Protein AF-A0A9E2PQH7-F1 (afdb_monomer_lite)

Radius of gyration: 32.7 Å; chains: 1; bounding box: 54×31×87 Å

Foldseek 3Di:
DFDDQAFPPPRDGDDRPDQADPPPRHHCQRGPPPVNVPPPDPPDDPDDDDPPVVCCVPPNDDPDPPVVVVVVVVVVVVVVVVVVVVVVVVD

Secondary structure (DSSP, 8-state):
-PPPSB-TTT--B--TT-SB-TTT--BTTTTS-TTT---------SS---HHHHHHHHHSPP---HHHHHHHHHHHHHHHHHHHHHHHHT-

Sequence (91 aa):
MTPPDICPVCGAEVPPTVRACTECGADDTTGWNEDRAVYDGLDLPDDEFDYDEYCNKEFGDAEKPVKKRLLWLCIIGLTFVLIALILVNLK

Structure (mmCIF, N/CA/C/O backbone):
data_AF-A0A9E2PQH7-F1
#
_entry.id   AF-A0A9E2PQH7-F1
#
loop_
_atom_site.group_PDB
_atom_site.id
_atom_site.type_symbol
_atom_site.label_atom_id
_atom_site.label_alt_id
_atom_site.label_comp_id
_atom_site.label_asym_id
_atom_site.label_entity_id
_atom_site.label_seq_id
_atom_site.pdbx_PDB_ins_code
_atom_site.Cartn_x
_atom_site.Cartn_y
_atom_site.Cartn_z
_atom_site.occupancy
_atom_site.B_iso_or_equiv
_atom_site.auth_seq_id
_atom_site.auth_comp_id
_atom_site.auth_asym_id
_atom_site.auth_atom_id
_atom_site.pdbx_PDB_model_num
ATOM 1 N N . MET A 1 1 ? 0.785 -3.514 -32.971 1.00 67.31 1 MET A N 1
ATOM 2 C CA . MET A 1 1 ? 2.191 -3.950 -33.150 1.00 67.31 1 MET A CA 1
ATOM 3 C C . MET A 1 1 ? 2.196 -5.457 -33.406 1.00 67.31 1 MET A C 1
ATOM 5 O O . MET A 1 1 ? 1.239 -6.100 -32.987 1.00 67.31 1 MET A O 1
ATOM 9 N N . THR A 1 2 ? 3.205 -6.029 -34.065 1.00 81.25 2 THR A N 1
ATOM 10 C CA . THR A 1 2 ? 3.418 -7.492 -34.011 1.00 81.25 2 THR A CA 1
ATOM 11 C C . THR A 1 2 ? 4.135 -7.819 -32.695 1.00 81.25 2 THR A C 1
ATOM 13 O O . THR A 1 2 ? 5.043 -7.060 -32.348 1.00 81.25 2 THR A O 1
ATOM 16 N N . PRO A 1 3 ? 3.746 -8.872 -31.948 1.00 87.88 3 PRO A N 1
ATOM 17 C CA . PRO A 1 3 ? 4.464 -9.283 -30.741 1.00 87.88 3 PRO A CA 1
ATOM 18 C C . PRO A 1 3 ? 5.938 -9.595 -31.048 1.00 87.88 3 PRO A C 1
ATOM 20 O O . PRO A 1 3 ? 6.201 -10.210 -32.085 1.00 87.88 3 PRO A O 1
ATOM 23 N N . PRO A 1 4 ? 6.895 -9.169 -30.202 1.00 90.75 4 PRO A N 1
ATOM 24 C CA . PRO A 1 4 ? 8.293 -9.568 -30.349 1.00 90.75 4 PRO A CA 1
ATOM 25 C C . PRO A 1 4 ? 8.449 -11.058 -30.021 1.00 90.75 4 PRO A C 1
ATOM 27 O O . PRO A 1 4 ? 7.630 -11.595 -29.290 1.00 90.75 4 PRO A O 1
ATOM 30 N N . ASP A 1 5 ? 9.507 -11.715 -30.500 1.00 94.25 5 ASP A N 1
ATOM 31 C CA . ASP A 1 5 ? 9.773 -13.123 -30.148 1.00 94.25 5 ASP A CA 1
ATOM 32 C C . ASP A 1 5 ? 10.238 -13.274 -28.687 1.00 94.25 5 ASP A C 1
ATOM 34 O O . ASP A 1 5 ? 9.942 -14.267 -28.022 1.00 94.25 5 ASP A O 1
ATOM 38 N N . ILE A 1 6 ? 10.947 -12.260 -28.174 1.00 94.56 6 ILE A N 1
ATOM 39 C CA . ILE A 1 6 ? 11.429 -12.173 -26.793 1.00 94.56 6 ILE A CA 1
ATOM 40 C C . ILE A 1 6 ? 10.892 -10.892 -26.161 1.00 94.56 6 ILE A C 1
ATOM 42 O O . ILE A 1 6 ? 11.012 -9.805 -26.727 1.00 94.56 6 ILE A O 1
ATOM 46 N N . CYS A 1 7 ? 10.317 -11.007 -24.966 1.00 93.12 7 CYS A N 1
ATOM 47 C CA . CYS A 1 7 ? 9.793 -9.870 -24.230 1.00 93.12 7 CYS A CA 1
ATOM 48 C C . CYS A 1 7 ? 10.933 -8.915 -23.825 1.00 93.12 7 CYS A C 1
ATOM 50 O O . CYS A 1 7 ? 11.811 -9.326 -23.065 1.00 93.12 7 CYS A O 1
ATOM 52 N N . PRO A 1 8 ? 10.896 -7.630 -24.221 1.00 90.81 8 PRO A N 1
ATOM 53 C CA 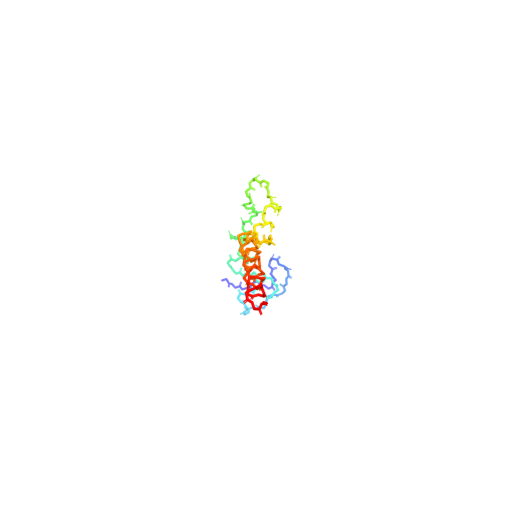. PRO A 1 8 ? 11.937 -6.662 -23.862 1.00 90.81 8 PRO A CA 1
ATOM 54 C C . PRO A 1 8 ? 11.934 -6.276 -22.373 1.00 90.81 8 PRO A C 1
ATOM 56 O O . PRO A 1 8 ? 12.913 -5.723 -21.888 1.00 90.81 8 PRO A O 1
ATOM 59 N N . VAL A 1 9 ? 10.855 -6.576 -21.638 1.00 90.94 9 VAL A N 1
ATOM 60 C CA . VAL A 1 9 ? 10.711 -6.222 -20.214 1.00 90.94 9 VAL A CA 1
ATOM 61 C C . VAL A 1 9 ? 11.277 -7.301 -19.289 1.00 90.94 9 VAL A C 1
ATOM 63 O O . VAL A 1 9 ? 11.926 -6.981 -18.300 1.00 90.94 9 VAL A O 1
ATOM 66 N N . CYS A 1 10 ? 11.034 -8.583 -19.583 1.00 94.31 10 CYS A N 1
ATOM 67 C CA . CYS A 1 10 ? 11.422 -9.687 -18.694 1.00 94.31 10 CYS A CA 1
ATOM 68 C C . CYS A 1 10 ? 12.273 -10.781 -19.357 1.00 94.31 10 CYS A C 1
ATOM 70 O O . CYS A 1 10 ? 12.718 -11.694 -18.668 1.00 94.31 10 CYS A O 1
ATOM 72 N N . GLY A 1 11 ? 12.484 -10.726 -20.677 1.00 94.38 11 GLY A N 1
ATOM 73 C CA . GLY A 1 11 ? 13.301 -11.691 -21.422 1.00 94.38 11 GLY A CA 1
ATOM 74 C C . GLY A 1 11 ? 12.640 -13.042 -21.721 1.00 94.38 11 GLY A C 1
ATOM 75 O O . GLY A 1 11 ? 13.314 -13.934 -22.228 1.00 94.38 11 GLY A O 1
ATOM 76 N N . ALA A 1 12 ? 11.350 -13.219 -21.420 1.00 96.19 12 ALA A N 1
ATOM 77 C CA . ALA A 1 12 ? 10.624 -14.456 -21.719 1.00 96.19 12 ALA A CA 1
ATOM 78 C C . ALA A 1 12 ? 10.287 -14.590 -23.215 1.00 96.19 12 ALA A C 1
ATOM 80 O O . ALA A 1 12 ? 10.115 -13.581 -23.899 1.00 96.19 12 ALA A O 1
ATOM 81 N N . GLU A 1 13 ? 10.131 -15.821 -23.708 1.00 96.25 13 GLU A N 1
ATOM 82 C CA . GLU A 1 13 ? 9.591 -16.077 -25.049 1.00 96.25 13 GLU A CA 1
ATOM 83 C C . GLU A 1 13 ? 8.123 -15.640 -25.135 1.00 96.25 13 GLU A C 1
ATOM 85 O O . GLU A 1 13 ? 7.317 -15.922 -24.245 1.00 96.25 13 GLU A O 1
ATOM 90 N N . VAL A 1 14 ? 7.763 -14.956 -26.220 1.00 94.44 14 VAL A N 1
ATOM 91 C CA . VAL A 1 14 ? 6.409 -14.446 -26.450 1.00 94.44 14 VAL A CA 1
ATOM 92 C C . VAL A 1 14 ? 5.826 -15.130 -27.690 1.00 94.44 14 VAL A C 1
ATOM 94 O O . VAL A 1 14 ? 6.329 -14.951 -28.798 1.00 94.44 14 VAL A O 1
ATOM 97 N N . PRO A 1 15 ? 4.740 -15.911 -27.547 1.00 91.94 15 PRO A N 1
ATOM 98 C CA . PRO A 1 15 ? 4.090 -16.528 -28.696 1.00 91.94 15 PRO A CA 1
ATOM 99 C C . PRO A 1 15 ? 3.549 -15.481 -29.692 1.00 91.94 15 PRO A C 1
ATOM 101 O O . PRO A 1 15 ? 2.963 -14.477 -29.286 1.00 91.94 15 PRO A O 1
ATOM 104 N N . PRO A 1 16 ? 3.601 -15.730 -31.010 1.00 88.44 16 PRO A N 1
ATOM 105 C CA . PRO A 1 16 ? 3.251 -14.726 -32.023 1.00 88.44 16 PRO A CA 1
ATOM 106 C C . PRO A 1 16 ? 1.766 -14.315 -32.035 1.00 88.44 16 PRO A C 1
ATOM 108 O O . PRO A 1 16 ? 1.394 -13.343 -32.688 1.00 88.44 16 PRO A O 1
ATOM 111 N N . THR A 1 17 ? 0.893 -15.054 -31.342 1.00 89.12 17 THR A N 1
ATOM 112 C CA . THR A 1 17 ? -0.560 -14.814 -31.313 1.00 89.12 17 THR A CA 1
ATOM 113 C C . THR A 1 17 ? -1.054 -14.142 -30.034 1.00 89.12 17 THR A C 1
ATOM 115 O O . THR A 1 17 ? -2.252 -13.872 -29.925 1.00 89.12 17 THR A O 1
ATOM 118 N N . VAL A 1 18 ? -0.190 -13.914 -29.039 1.00 91.25 18 VAL A N 1
ATOM 119 C CA . VAL A 1 18 ? -0.612 -13.297 -27.773 1.00 91.25 18 VAL A CA 1
ATOM 120 C C . VAL A 1 18 ? -0.561 -11.775 -27.858 1.00 91.25 18 VAL A C 1
ATOM 122 O O . VAL A 1 18 ? 0.243 -11.201 -28.583 1.00 91.25 18 VAL A O 1
ATOM 125 N N . ARG A 1 19 ? -1.450 -11.107 -27.118 1.00 92.06 19 ARG A N 1
ATOM 126 C CA . ARG A 1 19 ? -1.509 -9.635 -27.073 1.00 92.06 19 ARG A CA 1
ATOM 127 C C . ARG A 1 19 ? -0.647 -9.017 -25.973 1.00 92.06 19 ARG A C 1
ATOM 129 O O . ARG A 1 19 ? -0.445 -7.814 -25.996 1.00 92.06 19 ARG A O 1
ATOM 136 N N . ALA A 1 20 ? -0.168 -9.834 -25.041 1.00 94.12 20 ALA A N 1
ATOM 137 C CA . ALA A 1 20 ? 0.677 -9.437 -23.924 1.00 94.12 20 ALA A CA 1
ATOM 138 C C . ALA A 1 20 ? 1.584 -10.611 -23.533 1.00 94.12 20 ALA A C 1
ATOM 140 O O . ALA A 1 20 ? 1.254 -11.770 -23.802 1.00 94.12 20 ALA A O 1
ATOM 141 N N . CYS A 1 21 ? 2.709 -10.315 -22.886 1.00 94.62 21 CYS A N 1
ATOM 142 C CA . CYS A 1 21 ? 3.611 -11.312 -22.323 1.00 94.62 21 CYS A CA 1
ATOM 143 C C . CYS A 1 21 ? 2.894 -12.081 -21.210 1.00 94.62 21 CYS A C 1
ATOM 145 O O . CYS A 1 21 ? 2.331 -11.476 -20.299 1.00 94.62 21 CYS A O 1
ATOM 147 N N . THR A 1 22 ? 2.927 -13.412 -21.258 1.00 93.88 22 THR A N 1
ATOM 148 C CA . THR A 1 22 ? 2.243 -14.255 -20.265 1.00 93.88 22 THR A CA 1
ATOM 149 C C . THR A 1 22 ? 2.939 -14.275 -18.907 1.00 93.88 22 THR A C 1
ATOM 151 O O . THR A 1 22 ? 2.295 -14.615 -17.922 1.00 93.88 22 THR A O 1
ATOM 154 N N . GLU A 1 23 ? 4.214 -13.877 -18.851 1.00 95.88 23 GLU A N 1
ATOM 155 C CA . GLU A 1 23 ? 5.009 -13.894 -17.619 1.00 95.88 23 GLU A CA 1
ATOM 156 C C . GLU A 1 23 ? 4.913 -12.577 -16.841 1.00 95.88 23 GLU A C 1
ATOM 158 O O . GLU A 1 23 ? 4.721 -12.585 -15.629 1.00 95.88 23 GLU A O 1
ATOM 163 N N . CYS A 1 24 ? 5.034 -11.432 -17.523 1.00 94.31 24 CYS A N 1
ATOM 164 C CA . CYS A 1 24 ? 5.066 -10.117 -16.867 1.00 94.31 24 CYS A CA 1
ATOM 165 C C . CYS A 1 24 ? 3.886 -9.201 -17.218 1.00 94.31 24 CYS A C 1
ATOM 167 O O . CYS A 1 24 ? 3.751 -8.135 -16.624 1.00 94.31 24 CYS A O 1
ATOM 169 N N . GLY A 1 25 ? 3.046 -9.577 -18.186 1.00 93.00 25 GLY A N 1
ATOM 170 C CA . GLY A 1 25 ? 1.897 -8.776 -18.615 1.00 93.00 25 GLY A CA 1
ATOM 171 C C . GLY A 1 25 ? 2.220 -7.594 -19.534 1.00 93.00 25 GLY A C 1
ATOM 172 O O . GLY A 1 25 ? 1.292 -6.914 -19.956 1.00 93.00 25 GLY A O 1
ATOM 173 N N . ALA A 1 26 ? 3.491 -7.352 -19.879 1.00 92.06 26 ALA A N 1
ATOM 174 C CA . ALA A 1 26 ? 3.869 -6.271 -20.791 1.00 92.06 26 ALA A CA 1
ATOM 175 C C . ALA A 1 26 ? 3.271 -6.464 -22.195 1.00 92.06 26 ALA A C 1
ATOM 177 O O . ALA A 1 26 ? 3.291 -7.575 -22.731 1.00 92.06 26 ALA A O 1
ATOM 178 N N . ASP A 1 27 ? 2.801 -5.377 -22.804 1.00 91.94 27 ASP A N 1
ATOM 179 C CA . ASP A 1 27 ? 2.163 -5.353 -24.126 1.00 91.94 27 ASP A CA 1
ATOM 180 C C . ASP A 1 27 ? 2.632 -4.165 -24.986 1.00 91.94 27 ASP A C 1
ATOM 182 O O . ASP A 1 27 ? 3.554 -3.433 -24.620 1.00 91.94 27 ASP A O 1
ATOM 186 N N . ASP A 1 28 ? 1.996 -3.941 -26.139 1.00 89.19 28 ASP A N 1
ATOM 187 C CA . ASP A 1 28 ? 2.349 -2.851 -27.055 1.00 89.19 28 ASP A CA 1
ATOM 188 C C . ASP A 1 28 ? 2.064 -1.434 -26.535 1.00 89.19 28 ASP A C 1
ATOM 190 O O . ASP A 1 28 ? 2.529 -0.459 -27.131 1.00 89.19 28 ASP A O 1
ATOM 194 N N . THR A 1 29 ? 1.350 -1.298 -25.421 1.00 86.75 29 THR A N 1
ATOM 195 C CA . THR A 1 29 ? 1.091 -0.009 -24.770 1.00 86.75 29 THR A CA 1
ATOM 196 C C . THR A 1 29 ? 1.973 0.233 -23.556 1.00 86.75 29 THR A C 1
ATOM 198 O O . THR A 1 29 ? 2.282 1.386 -23.266 1.00 86.75 29 THR A O 1
ATOM 201 N N . THR A 1 30 ? 2.397 -0.834 -22.884 1.00 83.75 30 THR A N 1
ATOM 202 C CA . THR A 1 30 ? 3.051 -0.782 -21.571 1.00 83.75 30 THR A CA 1
ATOM 203 C C . THR A 1 30 ? 4.508 -1.232 -21.575 1.00 83.75 30 THR A C 1
ATOM 205 O O . THR A 1 30 ? 5.214 -0.926 -20.620 1.00 83.75 30 THR A O 1
ATOM 208 N N . GLY A 1 31 ? 4.994 -1.936 -22.609 1.00 83.81 31 GLY A N 1
ATOM 209 C CA . GLY A 1 31 ? 6.380 -2.423 -22.579 1.00 83.81 31 GLY A CA 1
ATOM 210 C C . GLY A 1 31 ? 7.025 -2.908 -23.878 1.00 83.81 31 GLY A C 1
ATOM 211 O O . GLY A 1 31 ? 8.240 -3.055 -23.900 1.00 83.81 31 GLY A O 1
ATOM 212 N N . TRP A 1 32 ? 6.291 -3.154 -24.967 1.00 89.06 32 TRP A N 1
ATOM 213 C CA . TRP A 1 32 ? 6.879 -3.554 -26.263 1.00 89.06 32 TRP A CA 1
ATOM 214 C C . TRP A 1 32 ? 7.127 -2.377 -27.210 1.00 89.06 32 TRP A C 1
ATOM 216 O O . TRP A 1 32 ? 7.649 -2.562 -28.307 1.00 89.06 32 TRP A O 1
ATOM 226 N N . ASN A 1 33 ? 6.713 -1.174 -26.819 1.00 83.94 33 ASN A N 1
ATOM 227 C CA . ASN A 1 33 ? 6.871 0.032 -27.614 1.00 83.94 33 ASN A CA 1
ATOM 228 C C . ASN A 1 33 ? 8.017 0.878 -27.052 1.00 83.94 33 ASN A C 1
ATOM 230 O O . ASN A 1 33 ? 7.851 1.516 -26.017 1.00 83.94 33 ASN A O 1
ATOM 234 N N . GLU A 1 34 ? 9.153 0.896 -27.750 1.00 72.00 34 GLU A N 1
ATOM 235 C CA . GLU A 1 34 ? 10.346 1.658 -27.353 1.00 72.00 34 GLU A CA 1
ATOM 236 C C . GLU A 1 34 ? 10.094 3.174 -27.290 1.00 72.00 34 GLU A C 1
ATOM 238 O O . GLU A 1 34 ? 10.594 3.829 -26.381 1.00 72.00 34 GLU A O 1
ATOM 243 N N . ASP A 1 35 ? 9.252 3.726 -28.174 1.00 72.44 35 ASP A N 1
ATOM 244 C CA . ASP A 1 35 ? 8.916 5.160 -28.187 1.00 72.44 35 ASP A CA 1
ATOM 245 C C . ASP A 1 35 ? 8.113 5.589 -26.944 1.00 72.44 35 ASP A C 1
ATOM 247 O O . ASP A 1 35 ? 8.134 6.757 -26.554 1.00 72.44 35 ASP A O 1
ATOM 251 N N . ARG A 1 36 ? 7.369 4.659 -26.330 1.00 65.94 36 ARG A N 1
ATOM 252 C CA . ARG A 1 36 ? 6.539 4.899 -25.133 1.00 65.94 36 ARG A CA 1
ATOM 253 C C . ARG A 1 36 ? 7.131 4.342 -23.844 1.00 65.94 36 ARG A C 1
ATOM 255 O O . ARG A 1 36 ? 6.706 4.762 -22.774 1.00 65.94 36 ARG A O 1
ATOM 262 N N . ALA A 1 37 ? 8.105 3.440 -23.930 1.00 62.31 37 ALA A N 1
ATOM 263 C CA . ALA A 1 37 ? 8.786 2.843 -22.781 1.00 62.31 37 ALA A CA 1
ATOM 264 C C . ALA A 1 37 ? 9.752 3.813 -22.064 1.00 62.31 37 ALA A C 1
ATOM 266 O O . ALA A 1 37 ? 10.423 3.420 -21.116 1.00 62.31 37 ALA A O 1
ATOM 267 N N . VAL A 1 38 ? 9.817 5.081 -22.484 1.00 62.16 38 VAL A N 1
ATOM 268 C CA . VAL A 1 38 ? 10.731 6.121 -21.971 1.00 62.16 38 VAL A CA 1
ATOM 269 C C . VAL A 1 38 ? 10.219 6.769 -20.672 1.00 62.16 38 VAL A C 1
ATOM 271 O O . VAL A 1 38 ? 10.357 7.970 -20.467 1.00 62.16 38 VAL A O 1
ATOM 274 N N . TYR A 1 39 ? 9.594 5.999 -19.784 1.00 64.81 39 TYR A N 1
ATOM 275 C CA . TYR A 1 39 ? 9.231 6.487 -18.453 1.00 64.81 39 TYR A CA 1
ATOM 276 C C . TYR A 1 39 ? 10.189 5.878 -17.426 1.00 64.81 39 TYR A C 1
ATOM 278 O O . TYR A 1 39 ? 9.959 4.777 -16.929 1.00 64.81 39 TYR A O 1
ATOM 286 N N . ASP A 1 40 ? 11.312 6.564 -17.184 1.00 60.50 40 ASP A N 1
ATOM 287 C CA . ASP A 1 40 ? 12.409 6.087 -16.324 1.00 60.50 40 ASP A CA 1
ATOM 288 C C . ASP A 1 40 ? 12.307 6.544 -14.858 1.00 60.50 40 ASP A C 1
ATOM 290 O O . ASP A 1 40 ? 13.082 6.095 -14.011 1.00 60.50 40 ASP A O 1
ATOM 294 N N . GLY A 1 41 ? 11.347 7.416 -14.554 1.00 68.06 41 GLY A N 1
ATOM 295 C CA . GLY A 1 41 ? 11.216 8.058 -13.258 1.00 68.06 41 GLY A CA 1
ATOM 296 C C . GLY A 1 41 ? 9.956 7.602 -12.553 1.00 68.06 41 GLY A C 1
ATOM 297 O O . GLY A 1 41 ? 8.849 7.780 -13.051 1.00 68.06 41 GLY A O 1
ATOM 298 N N . LEU A 1 42 ? 10.094 7.054 -11.349 1.00 71.69 42 LEU A N 1
ATOM 299 C CA . LEU A 1 42 ? 8.977 7.131 -10.423 1.00 71.69 42 LEU A CA 1
ATOM 300 C C . LEU A 1 42 ? 8.851 8.620 -10.064 1.00 71.69 42 LEU A C 1
ATOM 302 O O . LEU A 1 42 ? 9.743 9.142 -9.400 1.00 71.69 42 LEU A O 1
ATOM 306 N N . ASP A 1 43 ? 7.787 9.290 -10.523 1.00 74.56 43 ASP A N 1
ATOM 307 C CA . ASP A 1 43 ? 7.365 10.636 -10.084 1.00 74.56 43 ASP A CA 1
ATOM 308 C C . ASP A 1 43 ? 6.922 10.576 -8.607 1.00 74.56 43 ASP A C 1
ATOM 310 O O . ASP A 1 43 ? 5.784 10.882 -8.240 1.00 74.56 43 ASP A O 1
ATOM 314 N N . LEU A 1 44 ? 7.809 10.069 -7.749 1.00 79.38 44 LEU A N 1
ATOM 315 C CA . LEU A 1 44 ? 7.626 10.073 -6.315 1.00 79.38 44 LEU A CA 1
ATOM 316 C C . LEU A 1 44 ? 7.788 11.511 -5.855 1.00 79.38 44 LEU A C 1
ATOM 318 O O . LEU A 1 44 ? 8.693 12.211 -6.315 1.00 79.38 44 LEU A O 1
ATOM 322 N N . PRO A 1 45 ? 6.905 11.967 -4.970 1.00 78.00 45 PRO A N 1
ATOM 323 C CA . PRO A 1 45 ? 7.038 13.296 -4.430 1.00 78.00 45 PRO A CA 1
ATOM 324 C C . PRO A 1 45 ? 8.290 13.366 -3.534 1.00 78.00 45 PRO A C 1
ATOM 326 O O . PRO A 1 45 ? 8.749 12.357 -2.996 1.00 78.00 45 PRO A O 1
ATOM 329 N N . ASP A 1 46 ? 8.873 14.562 -3.425 1.00 80.75 46 ASP A N 1
ATOM 330 C CA . ASP A 1 46 ? 10.121 14.794 -2.680 1.00 80.75 46 ASP A CA 1
ATOM 331 C C . ASP A 1 46 ? 9.940 14.719 -1.147 1.00 80.75 46 ASP A C 1
ATOM 333 O O . ASP A 1 46 ? 10.915 14.853 -0.402 1.00 80.75 46 ASP A O 1
ATOM 337 N N . ASP A 1 47 ? 8.709 14.569 -0.648 1.00 84.94 47 ASP A N 1
ATOM 338 C CA . ASP A 1 47 ? 8.422 14.454 0.779 1.00 84.94 47 ASP A CA 1
ATOM 339 C C . ASP A 1 47 ? 8.740 13.060 1.337 1.00 84.94 47 ASP A C 1
ATOM 341 O O . ASP A 1 47 ? 8.636 12.029 0.672 1.00 84.94 47 ASP A O 1
ATOM 345 N N . GLU A 1 48 ? 9.160 13.033 2.602 1.00 87.12 48 GLU A N 1
ATOM 346 C CA . GLU A 1 48 ? 9.467 11.794 3.307 1.00 87.12 48 GLU A CA 1
ATOM 347 C C . GLU A 1 48 ? 8.166 11.036 3.609 1.00 87.12 48 GLU A C 1
ATOM 349 O O . GLU A 1 48 ? 7.280 11.542 4.297 1.00 87.12 48 GLU A O 1
ATOM 354 N N . PHE A 1 49 ? 8.044 9.816 3.081 1.00 89.81 49 PHE A N 1
ATOM 355 C CA . PHE A 1 49 ? 6.868 8.976 3.292 1.00 89.81 49 PHE A CA 1
ATOM 356 C C . PHE A 1 49 ? 6.756 8.534 4.762 1.00 89.81 49 PHE A C 1
ATOM 358 O O . PHE A 1 49 ? 7.563 7.728 5.233 1.00 89.81 49 PHE A O 1
ATOM 365 N N . ASP A 1 50 ? 5.727 9.009 5.472 1.00 91.81 50 ASP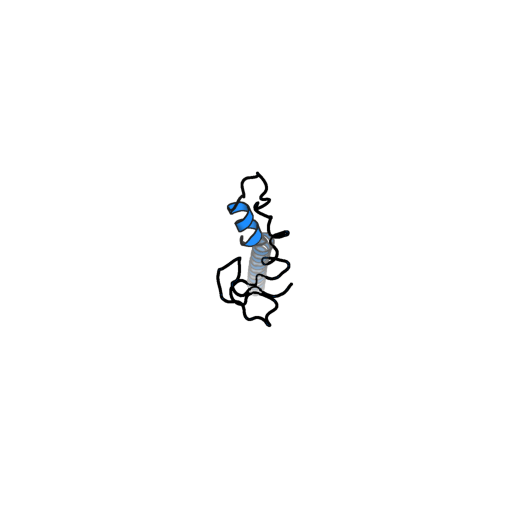 A N 1
ATOM 366 C CA . ASP A 1 50 ? 5.431 8.584 6.845 1.00 91.81 50 ASP A CA 1
ATOM 367 C C . ASP A 1 50 ? 4.734 7.210 6.857 1.00 91.81 50 ASP A C 1
ATOM 369 O O . ASP A 1 50 ? 3.512 7.074 6.713 1.00 91.81 50 ASP A O 1
ATOM 373 N N . TYR A 1 51 ? 5.549 6.167 7.025 1.00 91.25 51 TYR A N 1
ATOM 374 C CA . TYR A 1 51 ? 5.087 4.784 7.119 1.00 91.25 51 TYR A CA 1
ATOM 375 C C . TYR A 1 51 ? 4.163 4.555 8.326 1.00 91.25 51 TYR A C 1
ATOM 377 O O . TYR A 1 51 ? 3.176 3.822 8.217 1.00 91.25 51 TYR A O 1
ATOM 385 N N . ASP A 1 52 ? 4.448 5.191 9.465 1.00 91.56 52 ASP A N 1
ATOM 386 C CA . ASP A 1 52 ? 3.702 4.981 10.704 1.00 91.56 52 ASP A CA 1
ATOM 387 C C . ASP A 1 52 ? 2.316 5.639 10.629 1.00 91.56 52 ASP A C 1
ATOM 389 O O . ASP A 1 52 ? 1.319 5.026 11.024 1.00 91.56 52 ASP A O 1
ATOM 393 N N . GLU A 1 53 ? 2.210 6.853 10.078 1.00 92.50 53 GLU A N 1
ATOM 394 C CA . GLU A 1 53 ? 0.922 7.513 9.824 1.00 92.50 53 GLU A CA 1
ATOM 395 C C . GLU A 1 53 ? 0.063 6.688 8.859 1.00 92.50 53 GLU A C 1
ATOM 397 O O . GLU A 1 53 ? -1.110 6.419 9.147 1.00 92.50 53 GLU A O 1
ATOM 402 N N . TYR A 1 54 ? 0.642 6.244 7.738 1.00 91.81 54 TYR A N 1
ATOM 403 C CA . TYR A 1 54 ? -0.059 5.413 6.761 1.00 91.81 54 TYR A CA 1
ATOM 404 C C . TYR A 1 54 ? -0.599 4.131 7.403 1.00 91.81 54 TYR A C 1
ATOM 406 O O . TYR A 1 54 ? -1.789 3.824 7.277 1.00 91.81 54 TYR A O 1
ATOM 414 N N . CYS A 1 55 ? 0.242 3.410 8.151 1.00 94.19 55 CYS A N 1
ATOM 415 C CA . CYS A 1 55 ? -0.166 2.186 8.831 1.0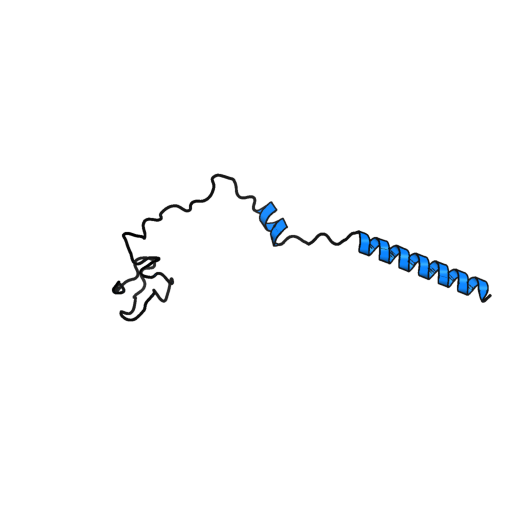0 94.19 55 CYS A CA 1
ATOM 416 C C . CYS A 1 55 ? -1.274 2.427 9.857 1.00 94.19 55 CYS A C 1
ATOM 418 O O . CYS A 1 55 ? -2.233 1.659 9.903 1.00 94.19 55 CYS A O 1
ATOM 420 N N . ASN A 1 56 ? -1.187 3.493 10.650 1.00 91.06 56 ASN A N 1
ATOM 421 C CA . ASN A 1 56 ? -2.215 3.815 11.639 1.00 91.06 56 ASN A CA 1
ATOM 422 C C . ASN A 1 56 ? -3.550 4.197 10.991 1.00 91.06 56 ASN A C 1
ATOM 424 O O . ASN A 1 56 ? -4.607 3.848 11.513 1.00 91.06 56 ASN A O 1
ATOM 428 N N . LYS A 1 57 ? -3.526 4.889 9.851 1.00 89.38 57 LYS A N 1
ATOM 429 C CA . LYS A 1 57 ? -4.744 5.288 9.140 1.00 89.38 57 LYS A CA 1
ATOM 430 C C . LYS A 1 57 ? -5.447 4.109 8.464 1.00 89.38 57 LYS A C 1
ATOM 432 O O . LYS A 1 57 ? -6.666 4.006 8.560 1.00 89.38 57 LYS A O 1
ATOM 437 N N . GLU A 1 58 ? -4.697 3.247 7.779 1.00 92.81 58 GLU A N 1
ATOM 438 C CA . GLU A 1 58 ? -5.266 2.148 6.981 1.00 92.81 58 GLU A CA 1
ATOM 439 C C . GLU A 1 58 ? -5.513 0.876 7.806 1.00 92.81 58 GLU A C 1
ATOM 441 O O . GLU A 1 58 ? -6.476 0.146 7.568 1.00 92.81 58 GLU A O 1
ATOM 446 N N . PHE A 1 59 ? -4.648 0.607 8.786 1.00 91.00 59 PHE A N 1
ATOM 447 C CA . PHE A 1 59 ? -4.633 -0.647 9.546 1.00 91.00 59 PHE A CA 1
ATOM 448 C C . PHE A 1 59 ? -4.700 -0.452 11.063 1.00 91.00 59 PHE A C 1
ATOM 450 O O . PHE A 1 59 ? -4.700 -1.440 11.801 1.00 91.00 59 PHE A O 1
ATOM 457 N N . GLY A 1 60 ? -4.743 0.790 11.548 1.00 87.50 60 GLY A N 1
A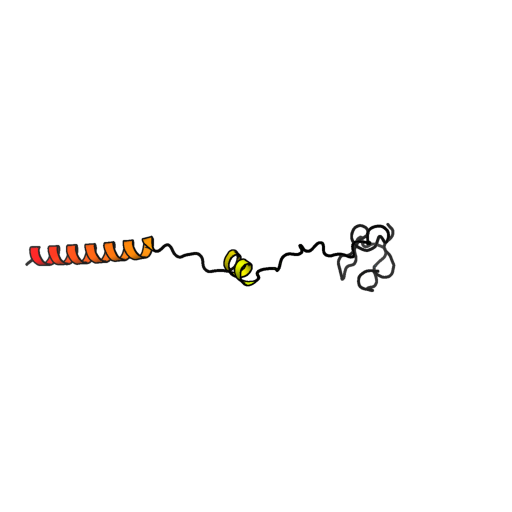TOM 458 C CA . GLY A 1 60 ? -4.860 1.070 12.971 1.00 87.50 60 GLY A CA 1
ATOM 459 C C . GLY A 1 60 ? -6.213 0.653 13.536 1.00 87.50 60 GLY A C 1
ATOM 460 O O . GLY A 1 60 ? -7.228 0.548 12.842 1.00 87.50 60 GLY A O 1
ATOM 461 N N . ASP A 1 61 ? -6.231 0.423 14.845 1.00 84.62 61 ASP A N 1
ATOM 462 C CA . ASP A 1 61 ? -7.467 0.127 15.551 1.00 84.62 61 ASP A CA 1
ATOM 463 C C . ASP A 1 61 ? -8.415 1.330 15.480 1.00 84.62 61 ASP A C 1
ATOM 465 O O . ASP A 1 61 ? -8.089 2.434 15.921 1.00 84.62 61 ASP A O 1
ATOM 469 N N . ALA A 1 62 ? -9.636 1.101 14.994 1.00 71.81 62 ALA A N 1
ATOM 470 C CA . ALA A 1 62 ? -10.685 2.105 15.078 1.00 71.81 62 ALA A CA 1
ATOM 471 C C . ALA A 1 62 ? -10.899 2.503 16.548 1.00 71.81 62 ALA A C 1
ATOM 473 O O . ALA A 1 62 ? -11.081 1.636 17.415 1.00 71.81 62 ALA A O 1
ATOM 474 N N . GLU A 1 63 ? -10.924 3.809 16.832 1.00 67.88 63 GLU A N 1
ATOM 475 C CA . GLU A 1 63 ? -11.195 4.317 18.175 1.00 67.88 63 GLU A CA 1
ATOM 476 C C . GLU A 1 63 ? -12.511 3.726 18.702 1.00 67.88 63 GLU A C 1
ATOM 478 O O . GLU A 1 63 ? -13.615 4.044 18.247 1.00 67.88 63 GLU A O 1
ATOM 483 N N . LYS A 1 64 ? -12.414 2.821 19.683 1.00 64.31 64 LYS A N 1
ATOM 484 C CA . LYS A 1 64 ? -13.602 2.232 20.308 1.00 64.31 64 LYS A CA 1
ATOM 485 C C . LYS A 1 64 ? -14.367 3.363 20.999 1.00 64.31 64 LYS A C 1
ATOM 487 O O . LYS A 1 64 ? -13.796 4.027 21.866 1.00 64.31 64 LYS A O 1
ATOM 492 N N . PRO A 1 65 ? -15.664 3.579 20.704 1.00 61.09 65 PRO A N 1
ATOM 493 C CA . PRO A 1 65 ? -16.391 4.708 21.264 1.00 61.09 65 PRO A CA 1
ATOM 494 C C . PRO A 1 65 ? -16.503 4.561 22.785 1.00 61.09 65 PRO A C 1
ATOM 496 O O . PRO A 1 65 ? -17.317 3.785 23.297 1.00 61.09 65 PRO A O 1
ATOM 499 N N . VAL A 1 66 ? -15.717 5.360 23.513 1.00 66.25 66 VAL A N 1
ATOM 500 C CA . VAL A 1 66 ? -15.653 5.426 24.989 1.00 66.25 66 VAL A CA 1
ATOM 501 C C . VAL A 1 66 ? -17.039 5.569 25.628 1.00 66.25 66 VAL A C 1
ATOM 503 O O . VAL A 1 66 ? -17.311 5.010 26.692 1.00 66.25 66 VAL A O 1
ATOM 506 N N . LYS A 1 67 ? -17.960 6.240 24.926 1.00 72.56 67 LYS A N 1
ATOM 507 C CA . LYS A 1 67 ? -19.354 6.450 25.338 1.00 72.56 67 LYS A CA 1
ATOM 508 C C . LYS A 1 67 ? -20.128 5.140 25.546 1.00 72.56 67 LYS A C 1
ATOM 510 O O . LYS A 1 67 ? -20.924 5.065 26.476 1.00 72.56 67 LYS A O 1
ATOM 515 N N . LYS A 1 68 ? -19.880 4.084 24.755 1.00 76.88 68 LYS A N 1
ATOM 516 C CA . LYS A 1 68 ? -20.604 2.802 24.894 1.00 76.88 68 LYS A CA 1
ATOM 517 C C . LYS A 1 68 ? -20.264 2.085 26.203 1.00 76.88 68 LYS A C 1
ATOM 519 O O . LYS A 1 68 ? -21.156 1.525 26.833 1.00 76.88 68 LYS A O 1
ATOM 524 N N . ARG A 1 69 ? -19.000 2.136 26.639 1.00 80.25 69 ARG A N 1
ATOM 525 C CA . ARG A 1 69 ? -18.553 1.497 27.888 1.00 80.25 69 ARG A CA 1
ATOM 526 C C . ARG A 1 69 ? -19.135 2.195 29.117 1.00 80.25 69 ARG A C 1
ATOM 528 O O . ARG A 1 69 ? -19.600 1.520 30.028 1.00 80.25 69 ARG A O 1
ATOM 535 N N . LEU A 1 70 ? -19.155 3.529 29.123 1.00 85.56 70 LEU A N 1
ATOM 536 C CA . LEU A 1 70 ? -19.730 4.296 30.230 1.00 85.56 70 LEU A CA 1
ATOM 537 C C . LEU A 1 70 ? -21.246 4.081 30.347 1.00 85.56 70 LEU A C 1
ATOM 539 O O . LEU A 1 70 ? -21.744 3.852 31.445 1.00 85.56 70 LEU A O 1
ATOM 543 N N . LEU A 1 71 ? -21.965 4.064 29.218 1.00 88.88 71 LEU A N 1
ATOM 544 C CA . LEU A 1 71 ? -23.406 3.789 29.196 1.00 88.88 71 LEU A CA 1
ATOM 545 C C . LEU A 1 71 ? -23.742 2.412 29.782 1.00 88.88 71 LEU A C 1
ATOM 547 O O . LEU A 1 71 ? -24.650 2.306 30.603 1.00 88.88 71 LEU A O 1
ATOM 551 N N . TRP A 1 72 ? -22.984 1.372 29.423 1.00 89.94 72 TRP A N 1
ATOM 552 C CA . TRP A 1 72 ? -23.179 0.032 29.983 1.00 89.94 72 TRP A CA 1
ATOM 553 C C . TRP A 1 72 ? -22.936 -0.023 31.494 1.00 89.94 72 TRP A C 1
ATOM 555 O O . TRP A 1 72 ? -23.711 -0.655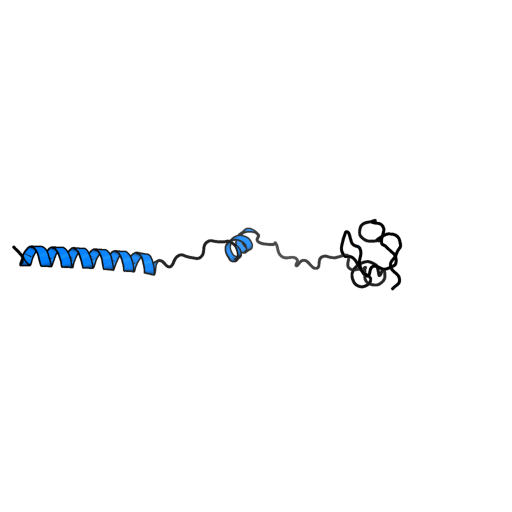 32.209 1.00 89.94 72 TRP A O 1
ATOM 565 N N . LEU A 1 73 ? -21.916 0.678 32.000 1.00 92.19 73 LEU A N 1
ATOM 566 C CA . LEU A 1 73 ? -21.664 0.762 33.443 1.00 92.19 73 LEU A CA 1
ATOM 567 C C . LEU A 1 73 ? -22.805 1.472 34.187 1.00 92.19 73 LEU A C 1
ATOM 569 O O . LEU A 1 73 ? -23.220 1.006 35.248 1.00 92.19 73 LEU A O 1
ATOM 573 N N . CYS A 1 74 ? -23.359 2.549 33.621 1.00 92.25 74 CYS A N 1
ATOM 574 C CA . CYS A 1 74 ? -24.520 3.235 34.192 1.00 92.25 74 CYS A CA 1
ATOM 575 C C . CYS A 1 74 ? -25.764 2.337 34.227 1.00 92.25 74 CYS A C 1
ATOM 577 O O . CYS A 1 74 ? -26.463 2.310 35.239 1.00 92.25 74 CYS A O 1
ATOM 579 N N . ILE A 1 75 ? -26.023 1.576 33.157 1.00 95.12 75 ILE A N 1
ATOM 580 C CA . ILE A 1 75 ? -27.146 0.628 33.098 1.00 95.12 75 ILE A CA 1
ATOM 581 C C . ILE A 1 75 ? -26.989 -0.446 34.178 1.00 95.12 75 ILE A C 1
ATOM 583 O O . ILE A 1 75 ? -27.921 -0.672 34.946 1.00 95.12 75 ILE A O 1
ATOM 587 N N . ILE A 1 76 ? -25.806 -1.058 34.300 1.00 96.25 76 ILE A N 1
ATOM 588 C CA . ILE A 1 76 ? -25.540 -2.081 35.323 1.00 96.25 76 ILE A CA 1
ATOM 589 C C . ILE A 1 76 ? -25.761 -1.505 36.728 1.00 96.25 76 ILE A C 1
ATOM 591 O O . ILE A 1 76 ? -26.490 -2.096 37.524 1.00 96.25 76 ILE A O 1
ATOM 595 N N . GLY A 1 77 ? -25.216 -0.321 37.018 1.00 96.25 77 GLY A N 1
ATOM 596 C CA . GLY A 1 77 ? -25.426 0.352 38.302 1.00 96.25 77 GLY A CA 1
ATOM 597 C C . GLY A 1 77 ? -26.907 0.592 38.615 1.00 96.25 77 GLY A C 1
ATOM 598 O O . GLY A 1 77 ? -27.374 0.231 39.694 1.00 96.25 77 GLY A O 1
ATOM 599 N N . LEU A 1 78 ? -27.670 1.125 37.656 1.00 96.75 78 LEU A N 1
ATOM 600 C CA . LEU A 1 78 ? -29.110 1.363 37.815 1.00 96.75 78 LEU A CA 1
ATOM 601 C C . LEU A 1 78 ? -29.893 0.070 38.054 1.00 96.75 78 LEU A C 1
ATOM 603 O O . LEU A 1 78 ? -30.772 0.042 38.913 1.00 96.75 78 LEU A O 1
ATOM 607 N N . THR A 1 79 ? -29.561 -1.009 37.342 1.00 96.06 79 THR A N 1
ATOM 608 C CA . THR A 1 79 ? -30.219 -2.309 37.547 1.00 96.06 79 THR A CA 1
ATOM 609 C C . THR A 1 79 ? -29.960 -2.871 38.943 1.00 96.06 79 THR A C 1
ATOM 611 O O . THR A 1 79 ? -30.900 -3.323 39.592 1.00 96.06 79 THR A O 1
ATOM 614 N N . PHE A 1 80 ? -28.730 -2.772 39.459 1.00 96.94 80 PHE A N 1
ATOM 615 C CA . PHE A 1 80 ? -28.406 -3.196 40.824 1.00 96.94 80 PHE A CA 1
ATOM 616 C C . PHE A 1 80 ? -29.155 -2.382 41.881 1.00 96.94 80 PHE A C 1
ATOM 618 O O . PHE A 1 80 ? -29.687 -2.956 42.830 1.00 96.94 80 PHE A O 1
ATOM 625 N N . VAL A 1 81 ? -29.239 -1.060 41.703 1.00 96.75 81 VAL A N 1
ATOM 626 C CA . VAL A 1 81 ? -29.994 -0.180 42.608 1.00 96.75 81 VAL A CA 1
ATOM 627 C C . VAL A 1 81 ? -31.481 -0.538 42.600 1.00 96.75 81 VAL A C 1
ATOM 629 O O . VAL A 1 81 ? -32.079 -0.666 43.666 1.00 96.75 81 VAL A O 1
ATOM 632 N N . LEU A 1 82 ? -32.074 -0.761 41.423 1.00 96.62 82 LEU A N 1
ATOM 633 C CA . LEU A 1 82 ? -33.473 -1.182 41.308 1.00 96.62 82 LEU A CA 1
ATOM 634 C C . LEU A 1 82 ? -33.729 -2.527 41.994 1.00 96.62 82 LEU A C 1
ATOM 636 O O . LEU A 1 82 ? -34.699 -2.652 42.736 1.00 96.62 82 LEU A O 1
ATOM 640 N N . ILE A 1 83 ? -32.852 -3.514 41.800 1.00 96.56 83 ILE A N 1
ATOM 641 C CA . ILE A 1 83 ? -32.966 -4.823 42.460 1.00 96.56 83 ILE A CA 1
ATOM 642 C C . ILE A 1 83 ? -32.873 -4.669 43.981 1.00 96.56 83 ILE A C 1
ATOM 644 O O . ILE A 1 83 ? -33.693 -5.237 44.700 1.00 96.56 83 ILE A O 1
ATOM 648 N N . ALA A 1 84 ? -31.925 -3.874 44.482 1.00 95.69 84 ALA A N 1
ATOM 649 C CA . ALA A 1 84 ? -31.789 -3.617 45.913 1.00 95.69 84 ALA A CA 1
ATOM 650 C C . ALA A 1 84 ? -33.050 -2.958 46.496 1.00 95.69 84 ALA A C 1
ATOM 652 O O . ALA A 1 84 ? -33.535 -3.386 47.542 1.00 95.69 84 ALA A O 1
ATOM 653 N N . LEU A 1 85 ? -33.626 -1.974 45.797 1.00 95.75 85 LEU A N 1
ATOM 654 C CA . LEU A 1 85 ? -34.882 -1.340 46.202 1.00 95.75 85 LEU A CA 1
ATOM 655 C C . LEU A 1 85 ? -36.039 -2.341 46.238 1.00 95.75 85 LEU A C 1
ATOM 657 O O . LEU A 1 85 ? -36.792 -2.362 47.208 1.00 95.75 85 LEU A O 1
ATOM 661 N N . ILE A 1 86 ? -36.168 -3.191 45.221 1.00 95.50 86 ILE A N 1
ATOM 662 C CA . ILE A 1 86 ? -37.204 -4.229 45.168 1.00 95.50 86 ILE A CA 1
ATOM 663 C C . ILE A 1 86 ? -37.059 -5.188 46.359 1.00 95.50 86 ILE A C 1
ATOM 665 O O . ILE A 1 86 ? -38.039 -5.437 47.055 1.00 95.50 86 ILE A O 1
ATOM 669 N N . LEU A 1 87 ? -35.843 -5.658 46.660 1.00 94.19 87 LEU A N 1
ATOM 670 C CA . LEU A 1 87 ? -35.579 -6.555 47.793 1.00 94.19 87 LEU A CA 1
ATOM 671 C C . LEU A 1 87 ? -35.891 -5.923 49.157 1.00 94.19 87 LEU A C 1
ATOM 673 O O . LEU A 1 87 ? -36.391 -6.616 50.038 1.00 94.19 87 LEU A O 1
ATOM 677 N N . VAL A 1 88 ? -35.624 -4.625 49.332 1.00 94.44 88 VAL A N 1
ATOM 678 C CA . VAL A 1 88 ? -35.958 -3.889 50.565 1.00 94.44 88 VAL A CA 1
ATOM 679 C C . VAL A 1 88 ? -37.471 -3.738 50.740 1.00 94.44 88 VAL A C 1
ATOM 681 O O . VAL A 1 88 ? -37.951 -3.826 51.860 1.00 94.44 88 VAL A O 1
ATOM 684 N N . ASN A 1 89 ? -38.223 -3.547 49.652 1.00 87.88 89 ASN A N 1
ATOM 685 C CA . ASN A 1 89 ? -39.685 -3.396 49.698 1.00 87.88 89 ASN A CA 1
ATOM 686 C C . ASN A 1 89 ? -40.449 -4.735 49.756 1.00 87.88 89 ASN A C 1
ATOM 688 O O . ASN A 1 89 ? -41.647 -4.741 50.022 1.00 87.88 89 ASN A O 1
ATOM 692 N N . LEU A 1 90 ? -39.782 -5.861 49.483 1.00 85.19 90 LEU A N 1
ATOM 693 C CA . LEU A 1 90 ? -40.329 -7.222 49.608 1.00 85.19 90 LEU A CA 1
ATOM 694 C C . LEU A 1 90 ? -40.102 -7.847 50.997 1.00 85.19 90 LEU A C 1
ATOM 696 O O . LEU A 1 90 ? -40.573 -8.959 51.241 1.00 85.19 90 LEU A O 1
ATOM 700 N N . LYS A 1 91 ? -39.352 -7.169 51.873 1.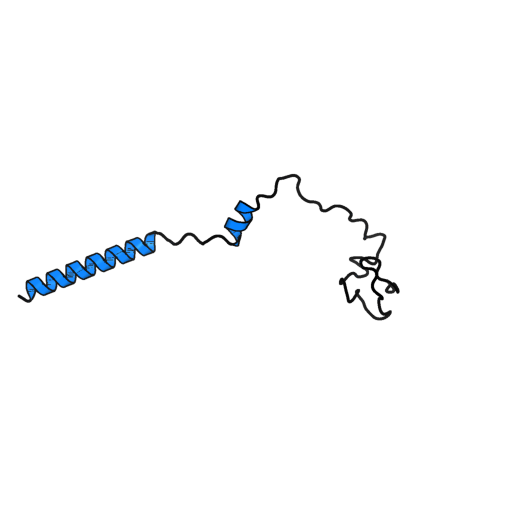00 69.31 91 LYS A N 1
ATOM 701 C CA . LYS A 1 91 ? -39.037 -7.582 53.244 1.00 69.31 91 LYS A CA 1
ATOM 702 C C . LYS A 1 91 ? -40.006 -6.944 54.233 1.00 69.31 91 LYS A C 1
ATOM 704 O O . LYS A 1 91 ? -40.390 -7.667 55.178 1.00 69.31 91 LYS A O 1
#

pLDDT: mean 86.2, std 10.45, range [60.5, 96.94]